Protein AF-S4PQ18-F1 (afdb_monomer_lite)

Sequence (70 aa):
MRRIGETIEERDDFIFYHKGETAGQKGVGFLIKKHLKPNIKEFIGISERIAAVLINVPHYKKDWMIIQVY

Organism: NCBI:txid116150

Radius of gyration: 12.29 Å; chains: 1; bounding box: 26×23×35 Å

pLDDT: mean 90.63, std 9.87, range [44.41, 97.81]

Secondary structure (DSSP, 8-state):
-PPTTEEEEE-SSEEEEEE--SSSS--EEEEEEGGGGGGEEEEEEEETTEEEEEE--TT-SS-EEEEEE-

Structure (mmCIF, N/CA/C/O backbone):
data_AF-S4PQ18-F1
#
_entry.id   AF-S4PQ18-F1
#
loop_
_atom_site.group_PDB
_atom_site.id
_atom_site.type_symbol
_atom_site.label_atom_id
_atom_site.label_alt_id
_atom_site.label_comp_id
_atom_site.label_asym_id
_atom_site.label_entity_id
_atom_site.label_seq_id
_atom_site.pdbx_PDB_ins_code
_atom_site.Cartn_x
_atom_site.Cartn_y
_atom_site.Cartn_z
_atom_site.occupancy
_atom_site.B_iso_or_equiv
_atom_site.auth_seq_id
_atom_site.auth_comp_id
_atom_site.auth_asym_id
_atom_site.auth_atom_id
_atom_site.pdbx_PDB_model_num
ATOM 1 N N . MET A 1 1 ? -4.353 14.022 -8.261 1.00 44.41 1 MET A N 1
ATOM 2 C CA . MET A 1 1 ? -3.113 14.033 -9.069 1.00 44.41 1 MET A CA 1
ATOM 3 C C . MET A 1 1 ? -2.438 12.677 -8.873 1.00 44.41 1 MET A C 1
ATOM 5 O O . MET A 1 1 ? -2.186 12.330 -7.728 1.00 44.41 1 MET A O 1
ATOM 9 N N . ARG A 1 2 ? -2.274 11.853 -9.921 1.00 53.50 2 ARG A N 1
ATOM 10 C CA . ARG A 1 2 ? -1.584 10.547 -9.824 1.00 53.50 2 ARG A CA 1
ATOM 11 C C . ARG A 1 2 ? -0.072 10.799 -9.748 1.00 53.50 2 ARG A C 1
ATOM 13 O O . ARG A 1 2 ? 0.429 11.579 -10.554 1.00 53.50 2 ARG A O 1
ATOM 20 N N . ARG A 1 3 ? 0.631 10.203 -8.778 1.00 68.31 3 ARG A N 1
ATOM 21 C CA . ARG A 1 3 ? 2.101 10.282 -8.684 1.00 68.31 3 ARG A CA 1
ATOM 22 C C . ARG A 1 3 ? 2.704 9.406 -9.789 1.00 68.31 3 ARG A C 1
ATOM 24 O O . ARG A 1 3 ? 2.205 8.312 -10.040 1.00 68.31 3 ARG A O 1
ATOM 31 N N . ILE A 1 4 ? 3.717 9.907 -10.492 1.00 75.31 4 ILE A N 1
ATOM 32 C CA . ILE A 1 4 ? 4.372 9.169 -11.584 1.00 75.31 4 ILE A CA 1
ATOM 33 C C . ILE A 1 4 ? 5.002 7.894 -11.004 1.00 75.31 4 ILE A C 1
ATOM 35 O O . ILE A 1 4 ? 5.606 7.937 -9.936 1.00 75.31 4 ILE A O 1
ATOM 39 N N . GLY A 1 5 ? 4.804 6.761 -11.682 1.00 81.81 5 GLY A N 1
ATOM 40 C CA . GLY A 1 5 ? 5.310 5.458 -11.238 1.00 81.81 5 GLY A CA 1
ATOM 41 C C . GLY A 1 5 ? 4.579 4.841 -10.047 1.00 81.81 5 GLY A C 1
ATOM 42 O O . GLY A 1 5 ? 5.030 3.825 -9.530 1.00 81.81 5 GLY A O 1
ATOM 43 N N . GLU A 1 6 ? 3.461 5.419 -9.596 1.00 89.12 6 GLU A N 1
ATOM 44 C CA . GLU A 1 6 ? 2.602 4.819 -8.574 1.00 89.12 6 GLU A CA 1
ATOM 45 C C . GLU A 1 6 ? 1.252 4.415 -9.164 1.00 89.12 6 GLU A C 1
ATOM 47 O O . GLU A 1 6 ? 0.596 5.178 -9.876 1.00 89.12 6 GLU A O 1
ATOM 52 N N . THR A 1 7 ? 0.821 3.200 -8.843 1.00 91.31 7 THR A N 1
ATOM 53 C CA . THR A 1 7 ? -0.443 2.625 -9.293 1.00 91.31 7 THR A CA 1
ATOM 54 C C . THR A 1 7 ? -1.222 2.101 -8.096 1.00 91.31 7 THR A C 1
ATOM 56 O O . THR A 1 7 ? -0.691 1.359 -7.273 1.00 91.31 7 THR A O 1
ATOM 59 N N . ILE A 1 8 ? -2.492 2.500 -8.010 1.00 93.50 8 ILE A N 1
ATOM 60 C CA . ILE A 1 8 ? -3.484 1.915 -7.107 1.00 93.50 8 ILE A CA 1
ATOM 61 C C . ILE A 1 8 ? -4.597 1.358 -7.986 1.00 93.50 8 ILE A C 1
ATOM 63 O O . ILE A 1 8 ? -5.253 2.111 -8.709 1.00 93.50 8 ILE A O 1
ATOM 67 N N . GLU A 1 9 ? -4.799 0.050 -7.913 1.00 94.12 9 GLU A N 1
ATOM 68 C CA . GLU A 1 9 ? -5.824 -0.680 -8.650 1.00 94.12 9 GLU A CA 1
ATOM 69 C C . GLU A 1 9 ? -6.723 -1.446 -7.687 1.00 94.12 9 GLU A C 1
ATOM 71 O O . GLU A 1 9 ? -6.256 -2.169 -6.807 1.00 94.12 9 GLU A O 1
ATOM 76 N N . GLU A 1 10 ? -8.031 -1.338 -7.891 1.00 93.81 10 GLU A N 1
ATOM 77 C CA . GLU A 1 10 ? -8.992 -2.226 -7.249 1.00 93.81 10 GLU A CA 1
ATOM 78 C C . GLU A 1 10 ? -9.241 -3.421 -8.160 1.00 93.81 10 GLU A C 1
ATOM 80 O O . GLU A 1 10 ? -9.746 -3.278 -9.270 1.00 93.81 10 GLU A O 1
ATOM 85 N N . ARG A 1 11 ? -8.882 -4.602 -7.668 1.00 93.50 11 ARG A N 1
ATOM 86 C CA . ARG A 1 11 ? -9.194 -5.897 -8.273 1.00 93.50 11 ARG A CA 1
ATOM 87 C C . ARG A 1 11 ? -10.410 -6.492 -7.561 1.00 93.50 11 ARG A C 1
ATOM 89 O O . ARG A 1 11 ? -10.988 -5.855 -6.671 1.00 93.50 11 ARG A O 1
ATOM 96 N N . ASP A 1 12 ? -10.810 -7.699 -7.946 1.00 91.56 12 ASP A N 1
ATOM 97 C CA . ASP A 1 12 ? -12.011 -8.342 -7.399 1.00 91.56 12 ASP A CA 1
ATOM 98 C C . ASP A 1 12 ? -11.955 -8.415 -5.866 1.00 91.56 12 ASP A C 1
ATOM 100 O O . ASP A 1 12 ? -12.766 -7.779 -5.190 1.00 91.56 12 ASP A O 1
ATOM 104 N N . ASP A 1 13 ? -10.905 -9.042 -5.328 1.00 95.56 13 ASP A N 1
ATOM 105 C CA . ASP A 1 13 ? -10.744 -9.288 -3.886 1.00 95.56 13 ASP A CA 1
ATOM 106 C C . ASP A 1 13 ? -9.675 -8.433 -3.199 1.00 95.56 13 ASP A C 1
ATOM 108 O O . ASP A 1 13 ? -9.477 -8.523 -1.978 1.00 95.56 13 ASP A O 1
ATOM 112 N N . PHE A 1 14 ? -8.961 -7.606 -3.962 1.00 97.06 14 PHE A N 1
ATOM 113 C CA . PHE A 1 14 ? -7.772 -6.921 -3.471 1.00 97.06 14 PHE A CA 1
ATOM 114 C C . PHE A 1 14 ? -7.669 -5.477 -3.944 1.00 97.06 14 PHE A C 1
ATOM 116 O O . PHE A 1 14 ? -8.121 -5.117 -5.025 1.00 97.06 14 PHE A O 1
ATOM 123 N N . ILE A 1 15 ? -6.993 -4.671 -3.137 1.00 96.62 15 ILE A N 1
ATOM 124 C CA . ILE A 1 15 ? -6.380 -3.414 -3.538 1.00 96.62 15 ILE A CA 1
ATOM 125 C C . ILE A 1 15 ? -4.915 -3.713 -3.803 1.00 96.62 15 ILE A C 1
ATOM 127 O O . ILE A 1 15 ? -4.201 -4.199 -2.922 1.00 96.62 15 ILE A O 1
ATOM 131 N N . PHE A 1 16 ? -4.487 -3.432 -5.023 1.00 96.00 16 PHE A N 1
ATOM 132 C CA . PHE A 1 16 ? -3.109 -3.546 -5.446 1.00 96.00 16 PHE A CA 1
ATOM 133 C C . PHE A 1 16 ? -2.482 -2.154 -5.459 1.00 96.00 16 PHE A C 1
ATOM 135 O O . PHE A 1 16 ? -2.901 -1.289 -6.227 1.00 96.00 16 PHE A O 1
ATOM 142 N N . TYR A 1 17 ? -1.498 -1.942 -4.591 1.00 95.31 17 TYR A N 1
ATOM 143 C CA . TYR A 1 17 ? -0.616 -0.782 -4.638 1.00 95.31 17 TYR A CA 1
ATOM 144 C C . TYR A 1 17 ? 0.732 -1.201 -5.201 1.00 95.31 17 TYR A C 1
ATOM 146 O O . TYR A 1 17 ? 1.283 -2.212 -4.770 1.00 95.31 17 TYR A O 1
ATOM 154 N N . HIS A 1 18 ? 1.281 -0.400 -6.106 1.00 93.69 18 HIS A N 1
ATOM 155 C CA . HIS A 1 18 ? 2.585 -0.634 -6.702 1.00 93.69 18 HIS A CA 1
ATOM 156 C C . HIS A 1 18 ? 3.311 0.684 -6.964 1.00 93.69 18 HIS A C 1
ATOM 158 O O . HIS A 1 18 ? 2.739 1.600 -7.557 1.00 93.69 18 HIS A O 1
ATOM 164 N N . LYS A 1 19 ? 4.585 0.751 -6.573 1.00 92.00 19 LYS A N 1
ATOM 165 C CA . LYS A 1 19 ? 5.540 1.774 -6.986 1.00 92.00 19 LYS A CA 1
ATOM 166 C C . LYS A 1 19 ? 6.632 1.136 -7.839 1.00 92.00 19 LYS A C 1
ATOM 168 O O . LYS A 1 19 ? 7.423 0.343 -7.335 1.00 92.00 19 LYS A O 1
ATOM 173 N N . GLY A 1 20 ? 6.690 1.544 -9.099 1.00 90.12 20 GLY A N 1
ATOM 174 C CA . GLY A 1 20 ? 7.710 1.168 -10.070 1.00 90.12 20 GLY A CA 1
ATOM 175 C C . GLY A 1 20 ? 7.732 2.183 -11.211 1.00 90.12 20 GLY A C 1
ATOM 176 O O . GLY A 1 20 ? 6.699 2.505 -11.794 1.00 90.12 20 GLY A O 1
ATOM 177 N N . GLU A 1 21 ? 8.914 2.711 -11.493 1.00 83.81 21 GLU A N 1
ATOM 178 C CA . GLU A 1 21 ? 9.188 3.721 -12.522 1.00 83.81 21 GLU A CA 1
ATOM 179 C C . GLU A 1 21 ? 10.028 3.121 -13.661 1.00 83.81 21 GLU A C 1
ATOM 181 O O . GLU A 1 21 ? 9.846 3.469 -14.828 1.00 83.81 21 GLU A O 1
ATOM 186 N N . THR A 1 22 ? 10.912 2.176 -13.337 1.00 83.12 22 THR A N 1
ATOM 187 C CA . THR A 1 22 ? 11.800 1.487 -14.267 1.00 83.12 22 THR A CA 1
ATOM 188 C C . THR A 1 22 ? 11.148 0.198 -14.769 1.00 83.12 22 THR A C 1
ATOM 190 O O . THR A 1 22 ? 10.791 -0.679 -13.983 1.00 83.12 22 THR A O 1
ATOM 193 N N . ALA A 1 23 ? 11.059 0.027 -16.091 1.00 74.00 23 ALA A N 1
ATOM 194 C CA . ALA A 1 23 ? 10.596 -1.224 -16.690 1.00 74.00 23 ALA A CA 1
ATOM 195 C C . ALA A 1 23 ? 11.504 -2.412 -16.295 1.00 74.00 23 ALA A C 1
ATOM 197 O O . ALA A 1 23 ? 12.730 -2.327 -16.387 1.00 74.00 23 ALA A O 1
ATOM 198 N N . GLY A 1 24 ? 10.907 -3.529 -15.869 1.00 75.69 24 GLY A N 1
ATOM 199 C CA . GLY A 1 24 ? 11.616 -4.745 -15.450 1.00 75.69 24 GLY A CA 1
ATOM 200 C C . GLY A 1 24 ? 11.021 -5.370 -14.184 1.00 75.69 24 GLY A C 1
ATOM 201 O O . GLY A 1 24 ? 9.899 -5.061 -13.803 1.00 75.69 24 GLY A O 1
ATOM 202 N N . GLN A 1 25 ? 11.776 -6.249 -13.515 1.00 66.69 25 GLN A N 1
ATOM 203 C CA . GLN A 1 25 ? 11.379 -6.900 -12.251 1.00 66.69 25 GLN A CA 1
ATOM 204 C C . GLN A 1 25 ? 11.688 -6.033 -11.017 1.00 66.69 25 GLN A C 1
ATOM 206 O O . GLN A 1 25 ? 12.209 -6.519 -10.015 1.00 66.69 25 GLN A O 1
ATOM 211 N N . LYS A 1 26 ? 11.445 -4.726 -11.109 1.00 77.44 26 LYS A N 1
ATOM 212 C CA . LYS A 1 26 ? 11.653 -3.786 -10.002 1.00 77.44 26 LYS A CA 1
ATOM 213 C C . LYS A 1 26 ? 10.312 -3.251 -9.530 1.00 77.44 26 LYS A C 1
ATOM 215 O O . LYS A 1 26 ? 9.336 -3.275 -10.273 1.00 77.44 26 LYS A O 1
ATOM 220 N N . GLY A 1 27 ? 10.301 -2.760 -8.301 1.00 88.00 27 GLY A N 1
ATOM 221 C CA . GLY A 1 27 ? 9.131 -2.163 -7.693 1.00 88.00 27 GLY A CA 1
ATOM 222 C C . GLY A 1 27 ? 8.760 -2.827 -6.380 1.00 88.00 27 GLY A C 1
ATOM 223 O O . GLY A 1 27 ? 9.160 -3.946 -6.056 1.00 88.00 27 GLY A O 1
ATOM 224 N N . VAL A 1 28 ? 7.978 -2.089 -5.614 1.00 93.31 28 VAL A N 1
ATOM 225 C CA . VAL A 1 28 ? 7.475 -2.480 -4.300 1.00 93.31 28 VAL A CA 1
ATOM 226 C C . VAL A 1 28 ? 5.996 -2.183 -4.235 1.00 93.31 28 VAL A C 1
ATOM 228 O O . VAL A 1 28 ? 5.485 -1.320 -4.948 1.00 93.31 28 VAL A O 1
ATOM 231 N N . GLY A 1 29 ? 5.275 -2.917 -3.407 1.00 93.44 29 GLY A N 1
ATOM 232 C CA . GLY A 1 29 ? 3.837 -2.847 -3.410 1.00 93.44 29 GLY A CA 1
ATOM 233 C C . GLY A 1 29 ? 3.182 -3.701 -2.348 1.00 93.44 29 GLY A C 1
ATOM 234 O O . GLY A 1 29 ? 3.795 -4.540 -1.694 1.00 93.44 29 GLY A O 1
ATOM 235 N N . PHE A 1 30 ? 1.882 -3.494 -2.220 1.00 95.81 30 PHE A N 1
ATOM 236 C CA . PHE A 1 30 ? 1.044 -4.243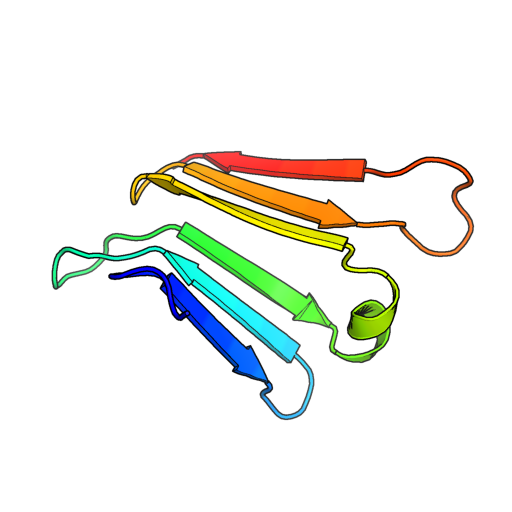 -1.305 1.00 95.81 30 PHE A CA 1
ATOM 237 C C . PHE A 1 30 ? -0.118 -4.855 -2.070 1.00 95.81 30 PHE A C 1
ATOM 239 O O . PHE A 1 30 ? -0.725 -4.216 -2.931 1.00 95.81 30 PHE A O 1
ATOM 246 N N . LEU A 1 31 ? -0.462 -6.084 -1.699 1.00 96.12 31 LEU A N 1
ATOM 247 C CA . LEU A 1 31 ? -1.726 -6.703 -2.062 1.00 96.12 31 LEU A CA 1
ATOM 248 C C . LEU A 1 31 ? -2.579 -6.796 -0.796 1.00 96.12 31 LEU A C 1
ATOM 250 O O . LEU A 1 31 ? -2.326 -7.626 0.075 1.00 96.12 31 LEU A O 1
ATOM 254 N N . ILE A 1 32 ? -3.568 -5.915 -0.671 1.00 95.88 32 ILE A N 1
ATOM 255 C CA . ILE A 1 32 ? -4.381 -5.779 0.543 1.00 95.88 32 ILE A CA 1
ATOM 256 C C . ILE A 1 32 ? -5.791 -6.272 0.255 1.00 95.88 32 ILE A C 1
ATOM 258 O O . ILE A 1 32 ? -6.358 -5.949 -0.782 1.00 95.88 32 ILE A O 1
ATOM 262 N N . LYS A 1 33 ? -6.390 -7.052 1.161 1.00 96.44 33 LYS A N 1
ATOM 263 C CA . LYS A 1 33 ? -7.777 -7.514 1.002 1.00 96.44 33 LYS A CA 1
ATOM 264 C C . LYS A 1 33 ? -8.737 -6.326 0.890 1.00 96.44 33 LYS A C 1
ATOM 266 O O . LYS A 1 33 ? -8.698 -5.415 1.710 1.00 96.44 33 LYS A O 1
ATOM 271 N N . LYS A 1 34 ? -9.643 -6.361 -0.089 1.00 95.88 34 LYS A N 1
ATOM 272 C CA . LYS A 1 34 ? -10.549 -5.246 -0.416 1.00 95.88 34 LYS A CA 1
ATOM 273 C C . LYS A 1 34 ? -11.467 -4.837 0.737 1.00 95.88 34 LYS A C 1
ATOM 275 O O . LYS A 1 34 ? -11.773 -3.658 0.871 1.00 95.88 34 LYS A O 1
ATOM 280 N N . HIS A 1 35 ? -11.840 -5.770 1.617 1.00 95.06 35 HIS A N 1
ATOM 281 C CA . HIS A 1 35 ? -12.631 -5.450 2.812 1.00 95.06 35 HIS A CA 1
ATOM 282 C C . HIS A 1 35 ? -11.895 -4.529 3.804 1.00 95.06 35 HIS A C 1
ATOM 284 O O . HIS A 1 35 ? -12.545 -3.901 4.630 1.00 95.06 35 HIS A O 1
ATOM 290 N N . LEU A 1 36 ? -10.563 -4.413 3.710 1.00 95.31 36 LEU A N 1
ATOM 291 C CA . LEU A 1 36 ? -9.751 -3.491 4.511 1.00 95.31 36 LEU A CA 1
ATOM 292 C C . LEU A 1 36 ? -9.616 -2.103 3.869 1.00 95.31 36 LEU A C 1
ATOM 294 O O . LEU A 1 36 ? -8.994 -1.228 4.459 1.00 95.31 36 LEU A O 1
ATOM 298 N N . LYS A 1 37 ? -10.198 -1.856 2.687 1.00 95.50 37 LYS A N 1
ATOM 299 C CA . LYS A 1 37 ? -10.200 -0.535 2.037 1.00 95.50 37 LYS A CA 1
ATOM 300 C C . LYS A 1 37 ? -10.532 0.633 2.975 1.00 95.50 37 LYS A C 1
ATOM 302 O O . LYS A 1 37 ? -9.754 1.582 2.982 1.00 95.50 37 LYS A O 1
ATOM 307 N N . PRO A 1 38 ? -11.627 0.601 3.767 1.00 95.44 38 PRO A N 1
ATOM 308 C CA . PRO A 1 38 ? -11.969 1.723 4.645 1.00 95.44 38 PRO A CA 1
ATOM 309 C C . PRO A 1 38 ? -10.954 1.936 5.777 1.00 95.44 38 PRO A C 1
ATOM 311 O O . PRO A 1 38 ? -10.949 2.988 6.408 1.00 95.44 38 PRO A O 1
ATOM 314 N N . ASN A 1 39 ? -10.096 0.950 6.039 1.00 96.69 39 ASN A N 1
ATOM 315 C CA . ASN A 1 39 ? -9.066 1.001 7.065 1.00 96.69 39 ASN A CA 1
ATOM 316 C C . ASN A 1 39 ? -7.738 1.574 6.554 1.00 96.69 39 ASN A C 1
ATOM 318 O O . ASN A 1 39 ? -6.894 1.956 7.367 1.00 96.69 39 ASN A O 1
ATOM 322 N N . ILE A 1 40 ? -7.525 1.612 5.235 1.00 96.56 40 ILE A N 1
ATOM 323 C CA . ILE A 1 40 ? -6.304 2.149 4.631 1.00 96.56 40 ILE A CA 1
ATOM 324 C C . ILE A 1 40 ? -6.385 3.674 4.660 1.00 96.56 40 ILE A C 1
ATOM 326 O O . ILE A 1 40 ? -7.275 4.270 4.057 1.00 96.56 40 ILE A O 1
ATOM 330 N N . LYS A 1 41 ? -5.435 4.306 5.349 1.00 96.12 41 LYS A N 1
ATOM 331 C CA . LYS A 1 41 ? -5.332 5.766 5.436 1.00 96.12 41 LYS A CA 1
ATOM 332 C C . LYS A 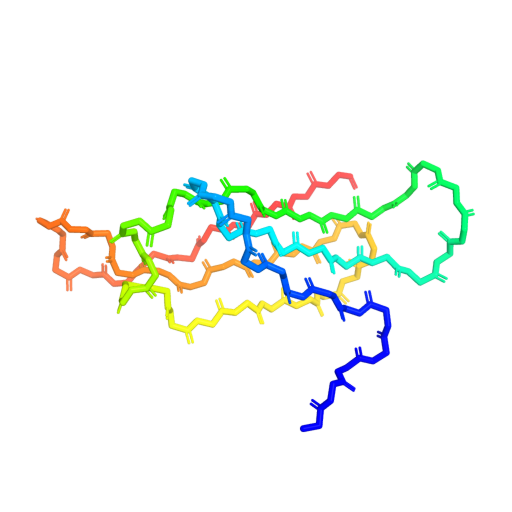1 41 ? -4.478 6.335 4.315 1.00 96.12 41 LYS A C 1
ATOM 334 O O . LYS A 1 41 ? -4.851 7.337 3.714 1.00 96.12 41 LYS A O 1
ATOM 339 N N . GLU A 1 42 ? -3.342 5.701 4.034 1.00 95.50 42 GLU A N 1
ATOM 340 C CA . GLU A 1 42 ? -2.392 6.210 3.048 1.00 95.50 42 GLU A CA 1
ATOM 341 C C . GLU A 1 42 ? -1.492 5.102 2.495 1.00 95.50 42 GLU A C 1
ATOM 343 O O . GLU A 1 42 ? -1.076 4.201 3.227 1.00 95.50 42 GLU A O 1
ATOM 348 N N . PHE A 1 43 ? -1.153 5.214 1.210 1.00 95.81 43 PHE A N 1
ATOM 349 C CA . PHE A 1 43 ? -0.005 4.543 0.609 1.00 95.81 43 PHE A CA 1
ATOM 350 C C . PHE A 1 43 ? 1.108 5.565 0.379 1.00 95.81 43 PHE A C 1
ATOM 352 O O . PHE A 1 43 ? 0.872 6.631 -0.192 1.00 95.81 43 PHE A O 1
ATOM 359 N N . ILE A 1 44 ? 2.322 5.232 0.806 1.00 95.19 44 ILE A N 1
ATOM 360 C CA . ILE A 1 44 ? 3.494 6.096 0.711 1.00 95.19 44 ILE A CA 1
ATOM 361 C C . ILE A 1 44 ? 4.545 5.385 -0.136 1.00 95.19 44 ILE A C 1
ATOM 363 O O . ILE A 1 44 ? 5.176 4.421 0.300 1.00 95.19 44 ILE A O 1
ATOM 367 N N . GLY A 1 45 ? 4.747 5.888 -1.347 1.00 92.69 45 GLY A N 1
ATOM 368 C CA . GLY A 1 45 ? 5.799 5.436 -2.243 1.00 92.69 45 GLY A CA 1
ATOM 369 C C . GLY A 1 45 ? 7.093 6.204 -2.013 1.00 92.69 45 GLY A C 1
ATOM 370 O O . GLY A 1 45 ? 7.200 7.349 -2.440 1.00 92.69 45 GLY A O 1
ATOM 371 N N . ILE A 1 46 ? 8.084 5.588 -1.363 1.00 92.56 46 ILE A N 1
ATOM 372 C CA . ILE A 1 46 ? 9.370 6.243 -1.062 1.00 92.56 46 ILE A CA 1
ATOM 373 C C . ILE A 1 46 ? 10.346 6.055 -2.228 1.00 92.56 46 ILE A C 1
ATOM 375 O O . ILE A 1 46 ? 10.932 7.015 -2.718 1.00 92.56 46 ILE A O 1
ATOM 379 N N . SER A 1 47 ? 10.506 4.823 -2.709 1.00 91.38 47 SER A N 1
ATOM 380 C CA . SER A 1 47 ? 11.345 4.484 -3.866 1.00 91.38 47 SER A CA 1
ATOM 381 C C . SER A 1 47 ? 10.837 3.203 -4.532 1.00 91.38 47 SER A C 1
ATOM 383 O O . SER A 1 47 ? 9.921 2.564 -4.026 1.00 91.38 47 SER A O 1
ATOM 385 N N . GLU A 1 48 ? 11.451 2.769 -5.634 1.00 91.31 48 GLU A N 1
ATOM 386 C CA . GLU A 1 48 ? 11.163 1.452 -6.236 1.00 91.31 48 GLU A CA 1
ATOM 387 C C . GLU A 1 48 ? 11.564 0.257 -5.343 1.00 91.31 48 GLU A C 1
ATOM 389 O O . GLU A 1 48 ? 11.393 -0.892 -5.743 1.00 91.31 48 GLU A O 1
ATOM 394 N N . ARG A 1 49 ? 12.133 0.517 -4.156 1.00 92.12 49 ARG A N 1
ATOM 395 C CA . ARG A 1 49 ? 12.574 -0.482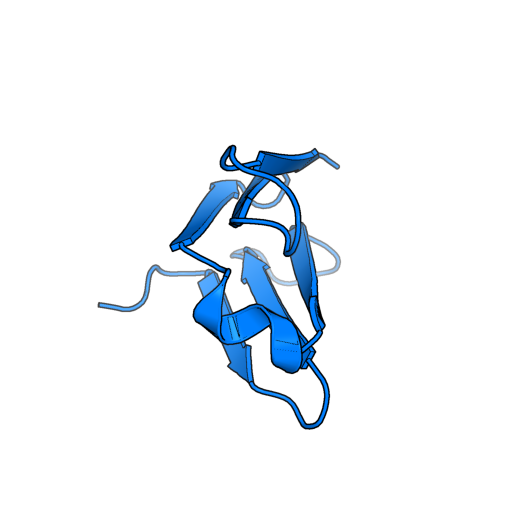 -3.169 1.00 92.12 49 ARG A CA 1
ATOM 396 C C . ARG A 1 49 ? 11.953 -0.308 -1.787 1.00 92.12 49 ARG A C 1
ATOM 398 O O . ARG A 1 49 ? 12.137 -1.168 -0.933 1.00 92.12 49 ARG A O 1
ATOM 405 N N . ILE A 1 50 ? 11.254 0.803 -1.547 1.00 94.19 50 ILE A N 1
ATOM 406 C CA . ILE A 1 50 ? 10.659 1.113 -0.247 1.00 94.19 50 ILE A CA 1
ATOM 407 C C . ILE A 1 50 ? 9.259 1.688 -0.448 1.00 94.19 50 ILE A C 1
ATOM 409 O O . ILE A 1 50 ? 9.079 2.727 -1.090 1.00 94.19 50 ILE A O 1
ATOM 413 N N . ALA A 1 51 ? 8.276 1.027 0.151 1.00 95.75 51 ALA A N 1
ATOM 414 C CA . ALA A 1 51 ? 6.899 1.490 0.214 1.00 95.75 51 ALA A CA 1
ATOM 415 C C . ALA A 1 51 ? 6.347 1.297 1.623 1.00 95.75 51 ALA A C 1
ATOM 417 O O . ALA A 1 51 ? 6.742 0.376 2.337 1.00 95.75 51 ALA A O 1
ATOM 418 N N . ALA A 1 52 ? 5.408 2.150 2.014 1.00 97.25 52 ALA A N 1
ATOM 419 C CA . ALA A 1 52 ? 4.693 2.008 3.268 1.00 97.25 52 ALA A CA 1
ATOM 420 C C . ALA A 1 52 ? 3.182 2.112 3.064 1.00 97.25 52 ALA A C 1
ATOM 422 O O . ALA A 1 52 ? 2.705 2.812 2.171 1.00 97.25 52 ALA A O 1
ATOM 423 N N . VAL A 1 53 ? 2.428 1.425 3.916 1.00 97.62 53 VAL A N 1
ATOM 424 C CA . VAL A 1 53 ? 0.983 1.599 4.045 1.00 97.62 53 VAL A CA 1
ATOM 425 C C . VAL A 1 53 ? 0.646 1.944 5.489 1.00 97.62 53 VAL A C 1
ATOM 427 O O . VAL A 1 53 ? 1.068 1.258 6.422 1.00 97.62 53 VAL A O 1
ATOM 430 N N . LEU A 1 54 ? -0.110 3.025 5.665 1.00 97.81 54 LEU A N 1
ATOM 431 C CA . LEU A 1 54 ? -0.714 3.395 6.935 1.00 97.81 54 LEU A CA 1
ATOM 432 C C . LEU A 1 54 ? -2.126 2.810 6.985 1.00 97.81 54 LEU A C 1
ATOM 434 O O . LEU A 1 54 ? -2.982 3.168 6.172 1.00 97.81 54 LEU A 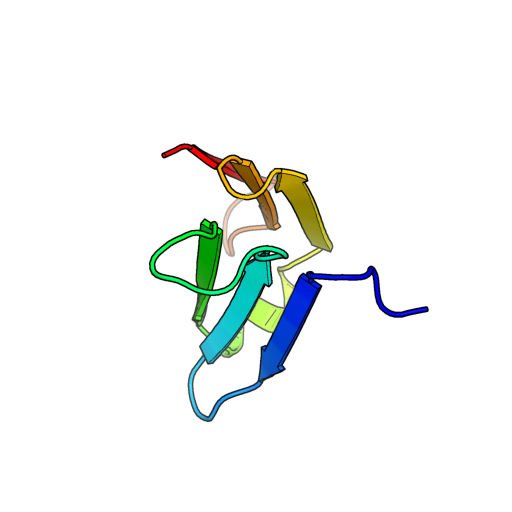O 1
ATOM 438 N N . ILE A 1 55 ? -2.376 1.913 7.935 1.00 97.38 55 ILE A N 1
ATOM 439 C CA . ILE A 1 55 ? -3.637 1.179 8.056 1.00 97.38 55 ILE A CA 1
ATOM 440 C C . ILE A 1 55 ? -4.102 1.106 9.511 1.00 97.38 55 ILE A C 1
ATOM 442 O O . ILE A 1 55 ? -3.320 0.858 10.427 1.00 97.38 55 ILE A O 1
ATOM 446 N N . ASN A 1 56 ? -5.400 1.289 9.734 1.00 97.12 56 ASN A N 1
ATOM 447 C CA . ASN A 1 56 ? -6.033 1.015 11.018 1.00 97.12 56 ASN A CA 1
ATOM 448 C C . ASN A 1 56 ? -6.569 -0.422 11.037 1.00 97.12 56 ASN A C 1
ATOM 450 O O . ASN A 1 56 ? -7.668 -0.684 10.556 1.00 97.12 56 ASN A O 1
ATOM 454 N N . VAL A 1 57 ? -5.790 -1.374 11.551 1.00 91.69 57 VAL A N 1
ATOM 455 C CA . VAL A 1 57 ? -6.204 -2.785 11.562 1.00 91.69 57 VAL A CA 1
ATOM 456 C C . VAL A 1 57 ? -7.451 -2.957 12.445 1.00 91.69 57 VAL A C 1
ATOM 458 O O . VAL A 1 57 ? -7.426 -2.520 13.601 1.00 91.69 57 VAL A O 1
ATOM 461 N N . PRO A 1 58 ? -8.526 -3.605 11.950 1.00 91.38 58 PRO A N 1
ATOM 462 C CA . PRO A 1 58 ? -9.720 -3.863 12.747 1.00 91.38 58 PRO A CA 1
ATOM 463 C C . PRO A 1 58 ? -9.379 -4.495 14.099 1.00 91.38 58 PRO A C 1
ATOM 465 O O . PRO A 1 58 ? -8.506 -5.355 14.184 1.00 91.38 58 PRO A O 1
ATOM 468 N N . HIS A 1 59 ? -10.081 -4.072 15.152 1.00 92.00 59 HIS A N 1
ATOM 469 C CA . HIS A 1 59 ? -9.870 -4.492 16.549 1.00 92.00 59 HIS A CA 1
ATOM 470 C C . HIS A 1 59 ? -8.608 -3.943 17.239 1.00 92.00 59 HIS A C 1
ATOM 472 O O . HIS A 1 59 ? -8.426 -4.181 18.434 1.00 92.00 59 HIS A O 1
ATOM 478 N N . TYR A 1 60 ? -7.792 -3.130 16.560 1.00 91.25 60 TYR A N 1
ATOM 479 C CA . TYR A 1 60 ? -6.672 -2.414 17.171 1.00 91.25 60 TYR A CA 1
ATOM 480 C C . TYR A 1 60 ? -6.951 -0.909 17.234 1.00 91.25 60 TYR A C 1
ATOM 482 O O . TYR A 1 60 ? -7.399 -0.288 16.277 1.00 91.25 60 TYR A O 1
ATOM 490 N N . LYS A 1 61 ? -6.663 -0.288 18.384 1.00 90.00 61 LYS A N 1
ATOM 491 C CA . LYS A 1 61 ? -6.924 1.149 18.603 1.00 90.00 61 LYS A CA 1
ATOM 492 C C . LYS A 1 61 ? -5.930 2.080 17.900 1.00 90.00 61 LYS A C 1
ATOM 494 O O . LYS A 1 61 ? -6.187 3.274 17.808 1.00 90.00 61 LYS A O 1
ATOM 499 N N . LYS A 1 62 ? -4.773 1.563 17.488 1.00 94.56 62 LYS A N 1
ATOM 500 C CA . LYS A 1 62 ? -3.670 2.351 16.929 1.00 94.56 62 LYS A CA 1
ATOM 501 C C . LYS A 1 62 ? -3.581 2.156 15.425 1.00 94.56 62 LYS A C 1
ATOM 503 O O . LYS A 1 62 ? -3.927 1.093 14.914 1.00 94.56 62 LYS A O 1
ATOM 508 N N . ASP A 1 63 ? -3.063 3.171 14.752 1.00 95.31 63 ASP A N 1
ATOM 509 C CA . ASP A 1 63 ? -2.650 3.043 13.364 1.00 95.31 63 ASP A CA 1
ATOM 510 C C . ASP A 1 63 ? -1.338 2.270 13.272 1.00 95.31 63 ASP A C 1
ATOM 512 O O . ASP A 1 63 ? -0.453 2.408 14.120 1.00 95.31 63 ASP A O 1
ATOM 516 N N . TRP A 1 64 ? -1.227 1.466 12.224 1.00 96.94 64 TRP A N 1
ATOM 517 C CA . TRP A 1 64 ? -0.056 0.669 11.912 1.00 96.94 64 TRP A CA 1
ATOM 518 C C . TRP A 1 64 ? 0.570 1.181 10.629 1.00 96.94 64 TRP A C 1
ATOM 520 O O . TRP A 1 64 ? -0.110 1.338 9.616 1.00 96.94 64 TRP A O 1
ATOM 530 N N . MET A 1 65 ? 1.878 1.403 10.675 1.00 96.56 65 MET A N 1
ATOM 531 C CA . MET A 1 65 ? 2.680 1.665 9.492 1.00 96.56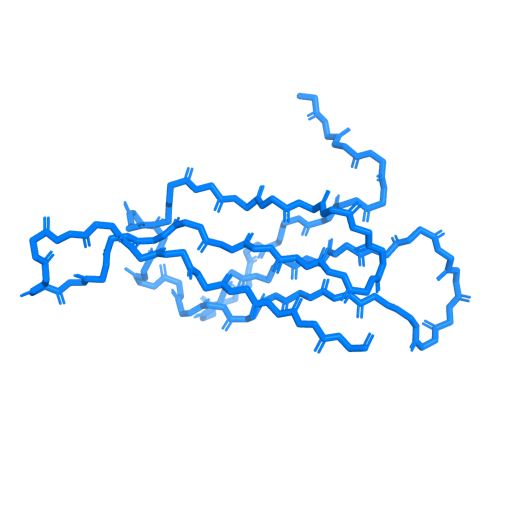 65 MET A CA 1
ATOM 532 C C . MET A 1 65 ? 3.413 0.381 9.121 1.00 96.56 65 MET A C 1
ATOM 534 O O . MET A 1 65 ? 4.304 -0.060 9.845 1.00 96.56 65 MET A O 1
ATOM 538 N N . ILE A 1 66 ? 3.014 -0.234 8.011 1.00 96.31 66 ILE A N 1
ATOM 539 C CA . ILE A 1 66 ? 3.676 -1.421 7.470 1.00 96.31 66 ILE A CA 1
ATOM 540 C C . ILE A 1 66 ? 4.627 -0.944 6.383 1.00 96.31 66 ILE A C 1
ATOM 542 O O . ILE A 1 66 ? 4.190 -0.306 5.428 1.00 96.31 66 ILE A O 1
ATOM 546 N N . ILE A 1 67 ? 5.914 -1.246 6.534 1.00 96.75 67 ILE A N 1
ATOM 547 C CA . ILE A 1 67 ? 6.967 -0.834 5.604 1.00 96.75 67 ILE A CA 1
ATOM 548 C C . ILE A 1 67 ? 7.493 -2.080 4.899 1.00 96.75 67 ILE A C 1
ATOM 550 O O . ILE A 1 67 ? 7.915 -3.034 5.550 1.00 96.75 67 ILE A O 1
ATOM 554 N N . GLN A 1 68 ? 7.471 -2.063 3.571 1.00 94.75 68 GLN A N 1
ATOM 555 C CA . GLN A 1 68 ? 8.122 -3.060 2.737 1.00 94.75 68 GLN A CA 1
ATOM 556 C C . GLN A 1 68 ? 9.465 -2.505 2.258 1.00 94.75 68 GLN A C 1
ATOM 558 O O . GLN A 1 68 ? 9.525 -1.389 1.740 1.00 94.75 68 GLN A O 1
ATOM 563 N N . VAL A 1 69 ? 10.520 -3.307 2.405 1.00 93.88 69 VAL A N 1
ATOM 564 C 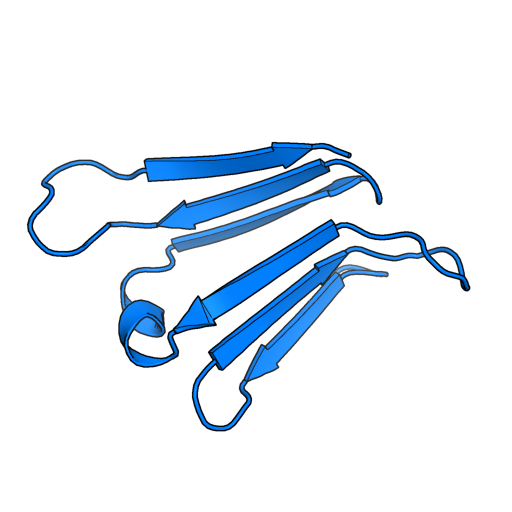CA . VAL A 1 69 ? 11.867 -3.025 1.897 1.00 93.88 69 VAL A CA 1
ATOM 565 C C . VAL A 1 69 ? 12.360 -4.240 1.110 1.00 93.88 69 VAL A C 1
ATOM 567 O O . VAL A 1 69 ? 12.196 -5.367 1.581 1.00 93.88 69 VAL A O 1
ATOM 570 N N . TYR A 1 70 ? 12.935 -4.004 -0.072 1.00 86.38 70 TYR A N 1
ATOM 571 C CA . TYR A 1 70 ? 13.612 -5.001 -0.913 1.00 86.38 70 TYR A CA 1
ATOM 572 C C . TYR A 1 70 ? 15.050 -4.574 -1.235 1.00 86.38 70 TYR A C 1
ATOM 574 O O . TYR A 1 70 ? 15.255 -3.397 -1.622 1.00 86.38 70 TYR A O 1
#

Foldseek 3Di:
DDDAQWDWDDDDFWTWTWGDNDPDPWTDIDTHGPVQVVFWDDWADPDSFKIWTWGDPPPDPDIDIDMGGD